Protein AF-A0A5A9ERP5-F1 (afdb_monomer_lite)

Structure (mmCIF, N/CA/C/O backbone):
data_AF-A0A5A9ERP5-F1
#
_entry.id   AF-A0A5A9ERP5-F1
#
loop_
_atom_site.group_PDB
_atom_site.id
_atom_site.type_symbol
_atom_site.label_atom_id
_atom_site.label_alt_id
_atom_site.label_comp_id
_atom_site.label_asym_id
_atom_site.label_entity_id
_atom_site.label_seq_id
_atom_site.pdbx_PDB_ins_code
_atom_site.Cartn_x
_atom_site.Cartn_y
_atom_site.Cartn_z
_atom_site.occupancy
_atom_site.B_iso_or_equiv
_atom_site.auth_seq_id
_atom_site.auth_co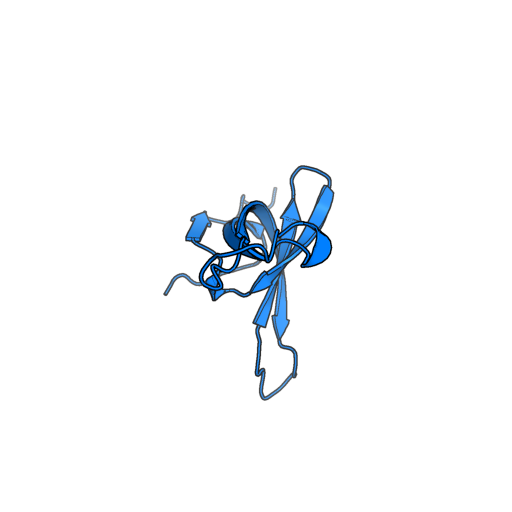mp_id
_atom_site.auth_asym_id
_atom_site.auth_atom_id
_atom_site.pdbx_PDB_model_num
ATOM 1 N N . MET A 1 1 ? 2.634 -14.161 11.181 1.00 54.06 1 MET A N 1
ATOM 2 C CA . MET A 1 1 ? 1.764 -13.515 10.178 1.00 54.06 1 MET A CA 1
ATOM 3 C C . MET A 1 1 ? 0.953 -12.469 10.918 1.00 54.06 1 MET A C 1
ATOM 5 O O . MET A 1 1 ? 0.227 -12.838 11.831 1.00 54.06 1 MET A O 1
ATOM 9 N N . GLN A 1 2 ? 1.198 -11.185 10.659 1.00 68.62 2 GLN A N 1
ATOM 10 C CA . GLN A 1 2 ? 0.529 -10.097 11.376 1.00 68.62 2 GLN A CA 1
ATOM 11 C C . GLN A 1 2 ? -0.864 -9.902 10.765 1.00 68.62 2 GLN A C 1
ATOM 13 O O . GLN A 1 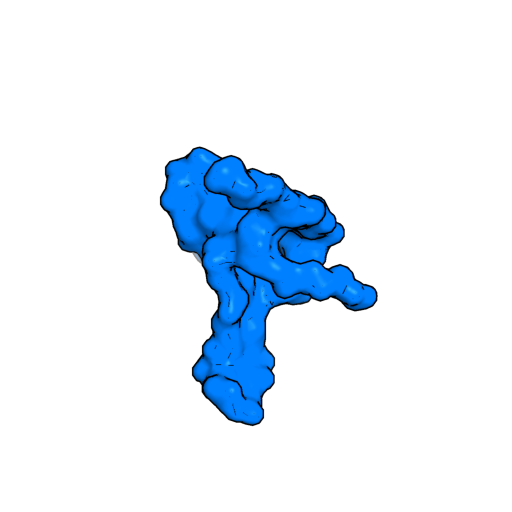2 ? -0.987 -9.801 9.545 1.00 68.62 2 GLN A O 1
ATOM 18 N N . THR A 1 3 ? -1.914 -9.908 11.584 1.00 83.88 3 THR A N 1
ATOM 19 C CA . THR A 1 3 ? -3.279 -9.649 11.108 1.00 83.88 3 THR A CA 1
ATOM 20 C C . THR A 1 3 ? -3.425 -8.156 10.831 1.00 83.88 3 THR A C 1
ATOM 22 O O . THR A 1 3 ? -3.276 -7.352 11.748 1.00 83.88 3 THR A O 1
ATOM 25 N N . LEU A 1 4 ? -3.705 -7.788 9.580 1.00 87.25 4 LEU A N 1
ATOM 26 C CA . LEU A 1 4 ? -3.988 -6.405 9.193 1.00 87.25 4 LEU A CA 1
ATOM 27 C C . LEU A 1 4 ? -5.472 -6.103 9.392 1.00 87.25 4 LEU A C 1
ATOM 29 O O . LEU A 1 4 ? -6.330 -6.855 8.929 1.00 87.25 4 LEU A O 1
ATOM 33 N N . VAL A 1 5 ? -5.771 -4.985 10.047 1.00 90.19 5 VAL A N 1
ATOM 34 C CA . VAL A 1 5 ? -7.134 -4.479 10.223 1.00 90.19 5 VAL A CA 1
ATOM 35 C C . VAL A 1 5 ? -7.219 -3.017 9.803 1.00 90.19 5 VAL A C 1
ATOM 37 O O . VAL A 1 5 ? -6.220 -2.297 9.751 1.00 90.19 5 VAL A O 1
ATOM 40 N N . LYS A 1 6 ? -8.436 -2.575 9.483 1.00 90.88 6 LYS A N 1
ATOM 41 C CA . LYS A 1 6 ? -8.720 -1.170 9.183 1.00 90.88 6 LYS A CA 1
ATOM 42 C C . LYS A 1 6 ? -8.286 -0.276 10.351 1.00 90.88 6 LYS A C 1
ATOM 44 O O . LYS A 1 6 ? -8.457 -0.647 11.508 1.00 90.88 6 LYS A O 1
ATOM 49 N N . GLY A 1 7 ? -7.751 0.901 10.036 1.00 91.50 7 GLY A N 1
ATOM 50 C CA . GLY A 1 7 ? -7.301 1.884 11.024 1.00 91.50 7 GLY A CA 1
ATOM 51 C C . GLY A 1 7 ? -5.871 1.672 11.524 1.00 91.50 7 GLY A C 1
ATOM 52 O O . GLY A 1 7 ? -5.333 2.561 12.177 1.00 91.50 7 GLY A O 1
ATOM 53 N N . MET A 1 8 ? -5.226 0.544 11.204 1.00 93.06 8 MET A N 1
ATOM 54 C CA . MET A 1 8 ? -3.805 0.356 11.506 1.00 93.06 8 MET A CA 1
ATOM 55 C C . MET A 1 8 ? -2.950 1.330 10.704 1.00 93.06 8 MET A C 1
ATOM 57 O O . MET A 1 8 ? -3.153 1.494 9.497 1.00 93.06 8 MET A O 1
ATOM 61 N N . ARG A 1 9 ? -1.949 1.918 11.361 1.00 93.81 9 ARG A N 1
ATOM 62 C CA . ARG A 1 9 ? -0.860 2.608 10.671 1.00 93.81 9 ARG A CA 1
ATOM 63 C C . ARG A 1 9 ? 0.076 1.557 10.088 1.00 93.81 9 ARG A C 1
ATOM 65 O O . ARG A 1 9 ? 0.474 0.629 10.791 1.00 93.81 9 ARG A O 1
ATOM 72 N N . VAL A 1 10 ? 0.426 1.696 8.820 1.00 94.12 10 VAL A N 1
ATOM 73 C CA . VAL A 1 10 ? 1.258 0.737 8.093 1.00 94.12 10 VAL A CA 1
ATOM 74 C C . VAL A 1 10 ? 2.374 1.436 7.337 1.00 94.12 10 VAL A C 1
ATOM 76 O O . VAL A 1 10 ? 2.225 2.580 6.900 1.00 94.12 10 VAL A O 1
ATOM 79 N N . ARG A 1 11 ? 3.474 0.708 7.151 1.00 94.06 11 ARG A N 1
ATOM 80 C CA . ARG A 1 11 ? 4.543 1.048 6.214 1.00 94.06 11 ARG A CA 1
ATOM 81 C C . ARG A 1 11 ? 4.679 -0.062 5.185 1.00 94.06 11 ARG A C 1
ATOM 83 O O . ARG A 1 11 ? 4.823 -1.237 5.534 1.00 94.06 11 ARG A O 1
ATOM 90 N N . ALA A 1 12 ? 4.639 0.328 3.923 1.00 93.19 12 ALA A N 1
ATOM 91 C CA . ALA A 1 12 ? 4.800 -0.539 2.774 1.00 93.19 12 ALA A CA 1
ATOM 92 C C . ALA A 1 12 ? 6.080 -0.203 2.014 1.00 93.19 12 ALA A C 1
ATOM 94 O O . ALA A 1 12 ? 6.380 0.974 1.817 1.00 93.19 12 ALA A O 1
ATOM 95 N N . GLU A 1 13 ? 6.785 -1.226 1.536 1.00 94.50 13 GLU A N 1
ATOM 96 C CA . GLU A 1 13 ? 7.991 -1.071 0.724 1.00 94.50 13 GLU A CA 1
ATOM 97 C C . GLU A 1 13 ? 8.000 -2.035 -0.463 1.00 94.50 13 GLU A C 1
ATOM 99 O O . GLU A 1 13 ? 7.757 -3.234 -0.324 1.00 94.50 13 GLU A O 1
ATOM 104 N N . TRP A 1 14 ? 8.290 -1.508 -1.652 1.00 92.88 14 TRP A N 1
ATOM 105 C CA . TRP A 1 14 ? 8.487 -2.302 -2.864 1.00 92.88 14 TRP A CA 1
ATOM 106 C C . TRP A 1 14 ? 9.422 -1.590 -3.840 1.00 92.88 14 TRP A C 1
ATOM 108 O O . TRP A 1 14 ? 9.828 -0.454 -3.620 1.00 92.88 14 TRP A O 1
ATOM 118 N N . PHE A 1 15 ? 9.764 -2.259 -4.938 1.00 90.31 15 PHE A N 1
ATOM 119 C CA . PHE A 1 15 ? 10.542 -1.666 -6.020 1.00 90.31 15 PHE A CA 1
ATOM 120 C C . PHE A 1 15 ? 9.644 -1.408 -7.228 1.00 90.31 15 PHE A C 1
ATOM 122 O O . PHE A 1 15 ? 8.944 -2.306 -7.693 1.00 90.31 15 PHE A O 1
ATOM 129 N N . GLU A 1 16 ? 9.668 -0.182 -7.740 1.00 87.75 16 GLU A N 1
ATOM 130 C CA . GLU A 1 16 ? 8.962 0.220 -8.955 1.00 87.75 16 GLU A CA 1
ATOM 131 C C . GLU A 1 16 ? 9.955 0.266 -10.121 1.00 87.75 16 GLU A C 1
ATOM 133 O O . GLU A 1 16 ? 11.004 0.911 -10.031 1.00 87.75 16 GLU A O 1
ATOM 138 N N . ALA A 1 17 ? 9.655 -0.459 -11.201 1.00 84.69 17 ALA A N 1
ATOM 139 C CA . ALA A 1 17 ? 10.507 -0.485 -12.384 1.00 84.69 17 ALA A CA 1
ATOM 140 C C . ALA A 1 17 ? 10.553 0.907 -13.031 1.00 84.69 17 ALA A C 1
ATOM 142 O O . ALA A 1 17 ? 9.529 1.577 -13.163 1.00 84.69 17 ALA A O 1
ATOM 143 N N . ARG A 1 18 ? 11.742 1.339 -13.455 1.00 76.25 18 ARG A N 1
ATOM 144 C CA . ARG A 1 18 ? 11.888 2.559 -14.249 1.00 76.25 18 ARG A CA 1
ATOM 145 C C . ARG A 1 18 ? 11.334 2.326 -15.657 1.00 76.25 18 ARG A C 1
ATOM 147 O O . ARG A 1 18 ? 11.455 1.212 -16.175 1.00 76.25 18 ARG A O 1
ATOM 154 N N . PRO A 1 19 ? 10.757 3.361 -16.287 1.00 76.69 19 PRO A N 1
ATOM 155 C CA . PRO A 1 19 ? 10.310 3.256 -17.665 1.00 76.69 19 PRO A CA 1
ATOM 156 C C . PRO A 1 19 ? 11.499 2.966 -18.597 1.00 76.69 19 PRO A C 1
ATOM 158 O O . PRO A 1 19 ? 12.646 3.328 -18.323 1.00 76.69 19 PRO A O 1
ATOM 161 N N . PHE A 1 20 ? 11.221 2.222 -19.668 1.00 67.69 20 PHE A N 1
ATOM 162 C CA . PHE A 1 20 ? 12.240 1.612 -20.530 1.00 67.69 20 PHE A CA 1
ATOM 163 C C . PHE A 1 20 ? 13.042 2.639 -21.348 1.00 67.69 20 PHE A C 1
ATOM 165 O O . PHE A 1 20 ? 14.182 2.388 -21.721 1.00 67.69 20 PHE A O 1
ATOM 172 N N . ASP A 1 21 ? 12.473 3.814 -21.592 1.00 72.12 21 ASP A N 1
ATOM 173 C CA . ASP A 1 21 ? 13.129 4.949 -22.245 1.00 72.12 21 ASP A CA 1
ATOM 174 C C . ASP A 1 21 ? 14.198 5.625 -21.365 1.00 72.12 21 ASP A C 1
ATOM 176 O O . ASP A 1 21 ? 15.066 6.329 -21.879 1.00 72.12 21 ASP A O 1
ATOM 180 N N . ALA A 1 22 ? 14.188 5.372 -20.052 1.00 62.97 22 ALA A N 1
ATOM 181 C CA . ALA A 1 22 ? 15.165 5.897 -19.101 1.00 62.97 22 ALA A CA 1
ATOM 182 C C . ALA A 1 22 ? 16.398 4.989 -18.906 1.00 62.97 22 ALA A C 1
ATOM 184 O O . ALA A 1 22 ? 17.282 5.324 -18.111 1.00 62.97 22 ALA A O 1
ATOM 185 N N . VAL A 1 23 ? 16.475 3.837 -19.588 1.00 60.47 23 VAL A N 1
ATOM 186 C CA . VAL A 1 23 ? 17.603 2.896 -19.487 1.00 60.47 23 VAL A CA 1
ATOM 187 C C . VAL A 1 23 ? 18.369 2.803 -20.808 1.00 60.47 23 VAL A C 1
ATOM 189 O O . VAL A 1 23 ? 17.840 2.406 -21.841 1.00 60.47 23 VAL A O 1
ATOM 192 N N . SER A 1 24 ? 19.655 3.167 -20.783 1.00 61.06 24 SER A N 1
ATOM 193 C CA . SER A 1 24 ? 20.536 3.010 -21.945 1.00 61.06 24 SER A CA 1
ATOM 194 C C . SER A 1 24 ? 20.833 1.528 -22.187 1.00 61.06 24 SER A C 1
ATOM 196 O O . SER A 1 24 ? 21.385 0.850 -21.321 1.00 61.06 24 SER A O 1
ATOM 198 N N . LEU A 1 25 ? 20.493 1.040 -23.383 1.00 62.09 25 LEU A N 1
ATOM 199 C CA . LEU A 1 25 ? 20.789 -0.320 -23.854 1.00 62.09 25 LEU A CA 1
ATOM 200 C C . LEU A 1 25 ? 22.214 -0.466 -24.416 1.00 62.09 25 LEU A C 1
ATOM 202 O O . LEU A 1 25 ? 22.589 -1.542 -24.886 1.00 62.09 25 LEU A O 1
ATOM 206 N N . ALA A 1 26 ? 23.016 0.602 -24.407 1.00 57.16 26 ALA A N 1
ATOM 207 C CA . ALA A 1 26 ? 24.364 0.571 -24.954 1.00 57.16 26 ALA A CA 1
ATOM 208 C C . ALA A 1 26 ? 25.311 -0.224 -24.034 1.00 57.16 26 ALA A C 1
ATOM 210 O O . ALA A 1 26 ? 25.872 0.306 -23.077 1.00 57.16 26 ALA A O 1
ATOM 211 N N . GLY A 1 27 ? 25.498 -1.508 -24.357 1.00 58.31 27 GLY A N 1
ATOM 212 C CA . GLY A 1 27 ? 26.642 -2.315 -23.924 1.00 58.31 27 GLY A CA 1
ATOM 213 C C . GLY A 1 27 ? 26.530 -3.063 -22.592 1.00 58.31 27 GLY A C 1
ATOM 214 O O . GLY A 1 27 ? 27.555 -3.549 -22.119 1.00 58.31 27 GLY A O 1
ATOM 215 N N . VAL A 1 28 ? 25.352 -3.192 -21.967 1.00 52.72 28 VAL A N 1
ATOM 216 C CA . VAL A 1 28 ? 25.263 -3.772 -20.612 1.00 52.72 28 VAL A CA 1
ATOM 217 C C . VAL A 1 28 ? 24.108 -4.762 -20.449 1.00 52.72 28 VAL A C 1
ATOM 219 O O . VAL A 1 28 ? 22.981 -4.529 -20.874 1.00 52.72 28 VAL A O 1
ATOM 222 N N . GLN A 1 29 ? 24.437 -5.871 -19.782 1.00 55.47 29 GLN A N 1
ATOM 223 C CA . GLN A 1 29 ? 23.556 -6.829 -19.114 1.00 55.47 29 GLN A CA 1
ATOM 224 C C . GLN A 1 29 ? 22.254 -6.178 -18.616 1.00 55.47 29 GLN A C 1
ATOM 226 O O . GLN A 1 29 ? 22.312 -5.203 -17.868 1.00 55.47 29 GLN A O 1
ATOM 231 N N . LEU A 1 30 ? 21.101 -6.742 -19.000 1.00 59.38 30 LEU A N 1
ATOM 232 C CA . LEU A 1 30 ? 19.762 -6.320 -18.568 1.00 59.38 30 LEU A CA 1
ATOM 233 C C . LEU A 1 30 ? 19.658 -6.337 -17.035 1.00 59.38 30 LEU A C 1
ATOM 235 O O . LEU A 1 30 ? 19.268 -7.330 -16.425 1.00 59.38 30 LEU A O 1
ATOM 239 N N . LYS A 1 31 ? 20.025 -5.228 -16.398 1.00 66.50 31 LYS A N 1
ATOM 240 C CA . LYS A 1 31 ? 19.693 -4.947 -15.007 1.00 66.50 31 LYS A CA 1
ATOM 241 C C . LYS A 1 31 ? 18.380 -4.189 -15.043 1.00 66.50 31 LYS A C 1
ATOM 243 O O . LYS A 1 31 ? 18.322 -3.090 -15.589 1.00 66.50 31 LYS A O 1
ATOM 248 N N . VAL A 1 32 ? 17.325 -4.786 -14.491 1.00 70.31 32 VAL A N 1
ATOM 249 C CA . VAL A 1 32 ? 16.064 -4.075 -14.270 1.00 70.31 32 VAL A CA 1
ATOM 250 C C . VAL A 1 32 ? 16.383 -2.871 -13.389 1.00 70.31 32 VAL A C 1
ATOM 252 O O . VAL A 1 32 ? 16.747 -3.028 -12.224 1.00 70.31 32 VAL A O 1
ATOM 255 N N . ALA A 1 33 ? 16.313 -1.670 -13.958 1.00 77.94 33 ALA A N 1
ATOM 256 C CA . ALA A 1 33 ? 16.446 -0.453 -13.182 1.00 77.94 33 ALA A CA 1
ATOM 257 C C . ALA A 1 33 ? 15.138 -0.260 -12.416 1.00 77.94 33 ALA A C 1
ATOM 259 O O . ALA A 1 33 ? 14.083 -0.114 -13.027 1.00 77.94 33 ALA A O 1
ATOM 260 N N . ALA A 1 34 ? 15.194 -0.282 -11.089 1.00 83.88 34 ALA A N 1
ATOM 261 C CA . ALA A 1 34 ? 14.035 -0.073 -10.234 1.00 83.88 34 ALA A CA 1
ATOM 262 C C . ALA A 1 34 ? 14.378 0.903 -9.107 1.00 83.88 34 ALA A C 1
ATOM 264 O O . ALA A 1 34 ? 15.525 0.965 -8.662 1.00 83.88 34 ALA A O 1
ATOM 265 N N . ASN A 1 35 ? 13.389 1.672 -8.661 1.00 87.12 35 ASN A N 1
ATOM 266 C CA . ASN A 1 35 ? 13.511 2.572 -7.520 1.00 87.12 35 ASN A CA 1
ATOM 267 C C . ASN A 1 35 ? 12.751 1.992 -6.323 1.00 87.12 35 ASN A C 1
ATOM 269 O O . ASN A 1 35 ? 11.640 1.493 -6.514 1.00 87.12 35 ASN A O 1
ATOM 273 N N . PRO A 1 36 ? 13.304 2.063 -5.100 1.00 90.38 36 PRO A N 1
ATOM 274 C CA . PRO A 1 36 ? 12.534 1.745 -3.910 1.00 90.38 36 PRO A CA 1
ATOM 275 C C . PRO A 1 36 ? 11.401 2.763 -3.756 1.00 90.38 36 PRO A C 1
ATOM 277 O O . PRO A 1 36 ? 11.594 3.967 -3.940 1.00 90.38 36 PRO A O 1
ATOM 280 N N . LYS A 1 37 ? 10.223 2.267 -3.406 1.00 92.19 37 LYS A N 1
ATOM 281 C CA . LYS A 1 37 ? 9.034 3.045 -3.093 1.00 92.19 37 LYS A CA 1
ATOM 282 C C . LYS A 1 37 ? 8.596 2.683 -1.691 1.00 92.19 37 LYS A C 1
ATOM 284 O O . LYS A 1 37 ? 8.428 1.506 -1.377 1.00 92.19 37 LYS A O 1
ATOM 289 N N . VAL A 1 38 ? 8.441 3.710 -0.869 1.00 93.88 38 VAL A N 1
ATOM 290 C CA . VAL A 1 38 ? 7.998 3.595 0.516 1.00 93.88 38 VAL A CA 1
ATOM 291 C C . VAL A 1 38 ? 6.701 4.372 0.639 1.00 93.88 38 VAL A C 1
ATOM 293 O O . VAL A 1 38 ? 6.622 5.514 0.188 1.00 93.88 38 VAL A O 1
ATOM 296 N N . VAL A 1 39 ? 5.688 3.746 1.226 1.00 93.62 39 VAL A N 1
ATOM 297 C CA . VAL A 1 39 ? 4.414 4.393 1.538 1.00 93.62 39 VAL A CA 1
ATOM 298 C C . VAL A 1 39 ? 4.103 4.179 3.006 1.00 93.62 39 VAL A C 1
ATOM 300 O O . VAL A 1 39 ? 4.127 3.053 3.496 1.00 93.62 39 VAL A O 1
ATOM 303 N N . GLU A 1 40 ? 3.787 5.268 3.691 1.00 94.88 40 GLU A N 1
ATOM 304 C CA . GLU A 1 40 ? 3.316 5.265 5.069 1.00 94.88 40 GLU A CA 1
ATOM 305 C C . GLU A 1 40 ? 1.914 5.870 5.116 1.00 94.88 40 GLU A C 1
ATOM 307 O O . GLU A 1 40 ? 1.600 6.818 4.391 1.00 94.88 40 GLU A O 1
ATOM 312 N N . GLY A 1 41 ? 1.048 5.296 5.944 1.00 94.19 41 GLY A N 1
ATOM 313 C CA . GLY A 1 41 ? -0.322 5.770 6.068 1.00 94.19 41 GLY A CA 1
ATOM 314 C C . GLY A 1 41 ? -1.189 4.850 6.909 1.00 94.19 41 GLY A C 1
ATOM 315 O O . GLY A 1 41 ? -0.688 4.029 7.676 1.00 94.19 41 GLY A O 1
ATOM 316 N N . THR A 1 42 ? -2.501 4.991 6.763 1.00 95.00 42 THR A N 1
ATOM 317 C CA . THR A 1 42 ? -3.499 4.236 7.528 1.00 95.00 42 THR A CA 1
ATOM 318 C C . THR A 1 42 ? -4.297 3.320 6.610 1.00 95.00 42 THR A C 1
ATOM 320 O O . THR A 1 42 ? -4.709 3.733 5.528 1.00 95.00 42 THR A O 1
ATOM 323 N N . VAL A 1 43 ? -4.554 2.082 7.037 1.00 94.06 43 VAL A N 1
ATOM 324 C CA . VAL A 1 43 ? -5.378 1.134 6.274 1.00 94.06 43 VAL A CA 1
ATOM 325 C C . VAL A 1 43 ? -6.828 1.622 6.223 1.00 94.06 43 VAL A C 1
ATOM 327 O O . VAL A 1 43 ? -7.523 1.629 7.242 1.00 94.06 43 VAL A O 1
ATOM 330 N N . ALA A 1 44 ? -7.301 1.974 5.030 1.00 93.12 44 ALA A N 1
ATOM 331 C CA . ALA A 1 44 ? -8.668 2.420 4.774 1.00 93.12 44 ALA A CA 1
ATOM 332 C C . ALA A 1 44 ? -9.630 1.233 4.611 1.00 93.12 44 ALA A C 1
ATOM 334 O O . ALA A 1 44 ? -10.670 1.154 5.276 1.00 93.12 44 ALA A O 1
ATOM 335 N N . HIS A 1 45 ? -9.257 0.266 3.770 1.00 92.81 45 HIS A N 1
ATOM 336 C CA . HIS A 1 45 ? -9.969 -0.998 3.584 1.00 92.81 45 HIS A CA 1
ATOM 337 C C . HIS A 1 45 ? -9.065 -2.067 2.975 1.00 92.81 45 HIS A C 1
ATOM 339 O O . HIS A 1 45 ? -8.053 -1.783 2.340 1.00 92.81 45 HIS A O 1
ATOM 345 N N . ILE A 1 46 ? -9.467 -3.321 3.164 1.00 91.56 46 ILE A N 1
ATOM 346 C CA . ILE A 1 46 ? -8.813 -4.504 2.603 1.00 91.56 46 ILE A CA 1
ATOM 347 C C . ILE A 1 46 ? -9.865 -5.222 1.760 1.00 91.56 46 ILE A C 1
ATOM 349 O O . ILE A 1 46 ? -10.970 -5.470 2.247 1.00 91.56 46 ILE A O 1
ATOM 353 N N . ARG A 1 47 ? -9.561 -5.513 0.493 1.00 90.69 47 ARG A N 1
ATOM 354 C CA . ARG A 1 47 ? -10.501 -6.180 -0.426 1.00 90.69 47 ARG A CA 1
ATOM 355 C C . ARG A 1 47 ? -9.785 -7.221 -1.275 1.00 90.69 47 ARG A C 1
ATOM 357 O O . ARG A 1 47 ? -8.657 -7.004 -1.708 1.00 90.69 47 ARG A O 1
ATOM 364 N N . GLY A 1 48 ? -10.466 -8.337 -1.518 1.00 89.94 48 GLY A N 1
ATOM 365 C CA . GLY A 1 48 ? -10.058 -9.323 -2.515 1.00 89.94 48 GLY A CA 1
ATOM 366 C C . GLY A 1 48 ? -10.583 -8.970 -3.906 1.00 89.94 48 GLY A C 1
ATOM 367 O O . GLY A 1 48 ? -11.586 -8.267 -4.031 1.00 89.94 48 GLY A O 1
ATOM 368 N N . ASP A 1 49 ? -9.930 -9.483 -4.944 1.00 87.94 49 ASP A N 1
ATOM 369 C CA . ASP A 1 49 ? -10.370 -9.368 -6.343 1.00 87.94 49 ASP A CA 1
ATOM 370 C C . ASP A 1 49 ? -11.604 -10.232 -6.670 1.00 87.94 49 ASP A C 1
ATOM 372 O O . ASP A 1 49 ? -12.335 -9.943 -7.616 1.00 87.94 49 ASP A O 1
ATOM 376 N N . HIS A 1 50 ? -11.868 -11.269 -5.870 1.00 88.44 50 HIS A N 1
ATOM 377 C CA . HIS A 1 50 ? -13.036 -12.138 -5.998 1.00 88.44 50 HIS A CA 1
ATOM 378 C C . HIS A 1 50 ? -13.674 -12.415 -4.624 1.00 88.44 50 H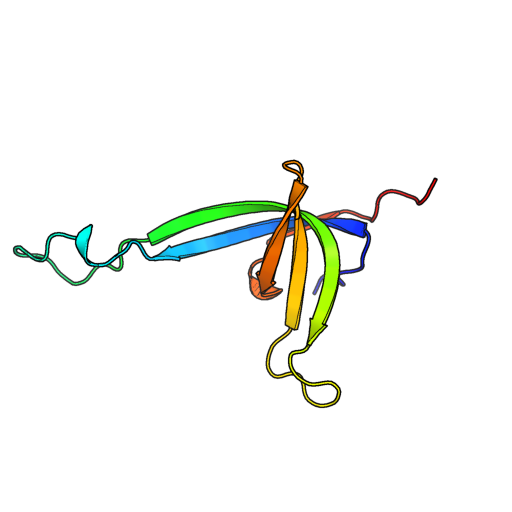IS A C 1
ATOM 380 O O . HIS A 1 50 ? -12.951 -12.700 -3.667 1.00 88.44 50 HIS A O 1
ATOM 386 N N . PRO A 1 51 ? -15.017 -12.405 -4.498 1.00 82.19 51 PRO A N 1
ATOM 387 C CA . PRO A 1 51 ? -15.703 -12.508 -3.205 1.00 82.19 51 PRO A CA 1
ATOM 388 C C . PRO A 1 51 ? -15.526 -13.857 -2.493 1.00 82.19 51 PRO A C 1
ATOM 390 O O . PRO A 1 51 ? -15.559 -13.908 -1.268 1.00 82.19 51 PRO A O 1
ATOM 393 N N . THR A 1 52 ? -15.352 -14.951 -3.239 1.00 86.62 52 THR A N 1
ATOM 394 C CA . THR A 1 52 ? -15.303 -16.320 -2.677 1.00 86.62 52 THR A CA 1
ATOM 395 C C . THR A 1 52 ? -13.994 -17.065 -2.932 1.00 86.62 52 THR A C 1
ATOM 397 O O . THR A 1 52 ? -13.780 -18.132 -2.370 1.00 86.62 52 THR A O 1
ATOM 400 N N . SER A 1 53 ? -13.124 -16.532 -3.790 1.00 85.31 53 SER A N 1
ATOM 401 C CA . SER A 1 53 ? -11.863 -17.177 -4.181 1.00 85.31 53 SER A CA 1
ATOM 402 C C . SER A 1 53 ? -10.847 -16.109 -4.592 1.00 85.31 53 SER A C 1
ATOM 404 O O . SER A 1 53 ? -10.468 -16.050 -5.766 1.00 85.31 53 SER A O 1
ATOM 406 N N . PRO A 1 54 ? -10.464 -15.216 -3.664 1.00 83.25 54 PRO A N 1
ATOM 407 C CA . PRO A 1 54 ? -9.552 -14.128 -3.976 1.00 83.25 54 PRO A CA 1
ATOM 408 C C . PRO A 1 54 ? -8.210 -14.693 -4.454 1.00 83.25 54 PRO A C 1
ATOM 410 O O . PRO A 1 54 ? -7.597 -15.520 -3.777 1.00 83.25 54 PRO A O 1
ATOM 413 N N . ARG A 1 55 ? -7.760 -14.260 -5.632 1.00 87.19 55 ARG A N 1
ATOM 414 C CA . ARG A 1 55 ? -6.412 -14.542 -6.146 1.00 87.19 55 ARG A CA 1
ATOM 415 C C . ARG A 1 55 ? -5.417 -13.506 -5.649 1.00 87.19 55 ARG A C 1
ATOM 417 O O . ARG A 1 55 ? -4.232 -13.806 -5.534 1.00 87.19 55 ARG A O 1
ATOM 424 N N . SER A 1 56 ? -5.896 -12.304 -5.351 1.00 85.81 56 SER A N 1
ATOM 425 C CA . SER A 1 56 ? -5.106 -11.234 -4.762 1.00 85.81 56 SER A CA 1
ATOM 426 C C . SER A 1 56 ? -5.920 -10.468 -3.725 1.00 85.81 56 SER A C 1
ATOM 428 O O . SER A 1 56 ? -7.148 -10.374 -3.795 1.00 85.81 56 SER A O 1
ATOM 430 N N . VAL A 1 57 ? -5.215 -9.935 -2.728 1.00 88.62 57 VAL A N 1
ATOM 431 C CA . VAL A 1 57 ? -5.785 -9.068 -1.697 1.00 88.62 57 VAL A CA 1
A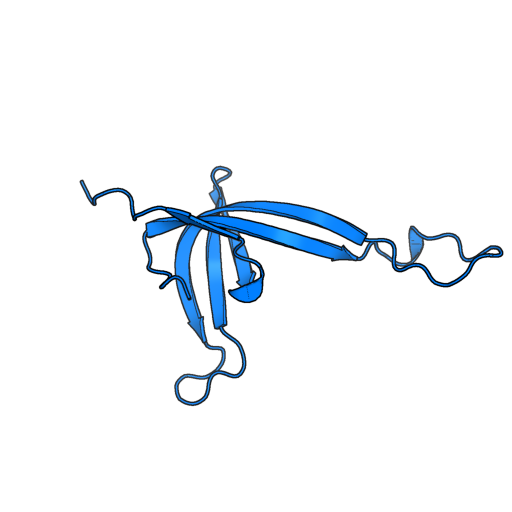TOM 432 C C . VAL A 1 57 ? -5.071 -7.729 -1.770 1.00 88.62 57 VAL A C 1
ATOM 434 O O . VAL A 1 57 ? -3.862 -7.647 -1.556 1.00 88.62 57 VAL A O 1
ATOM 437 N N . GLY A 1 58 ? -5.834 -6.685 -2.078 1.00 91.62 58 GLY A N 1
ATOM 438 C CA . GLY A 1 58 ? -5.371 -5.308 -2.020 1.00 91.62 58 GLY A CA 1
ATOM 439 C C . GLY A 1 58 ? -5.584 -4.719 -0.628 1.00 91.62 58 GLY A C 1
ATOM 440 O O . GLY A 1 58 ? -6.609 -4.953 0.022 1.00 91.62 58 GLY A O 1
ATOM 441 N N . VAL A 1 59 ? -4.618 -3.926 -0.187 1.00 93.31 59 VAL A N 1
ATOM 442 C CA . VAL A 1 59 ? -4.687 -3.085 1.004 1.00 93.31 59 VAL A CA 1
ATOM 443 C C . VAL A 1 59 ? -4.677 -1.640 0.531 1.00 93.31 59 VAL A C 1
ATOM 445 O O . VAL A 1 59 ? -3.720 -1.199 -0.101 1.00 93.31 59 VAL A O 1
ATOM 448 N N . TRP A 1 60 ? -5.747 -0.908 0.812 1.00 95.00 60 TRP A N 1
ATOM 449 C CA . TRP A 1 60 ? -5.836 0.512 0.502 1.00 95.00 60 TRP A CA 1
ATOM 450 C C . TRP A 1 60 ? -5.306 1.302 1.688 1.00 95.00 60 TRP A C 1
ATOM 452 O O . TRP A 1 60 ? -5.771 1.124 2.817 1.00 95.00 60 TRP A O 1
ATOM 462 N N . ILE A 1 61 ? -4.317 2.147 1.425 1.00 94.50 61 ILE A N 1
ATOM 463 C CA . ILE A 1 61 ? -3.630 2.961 2.417 1.00 94.50 61 ILE A CA 1
ATOM 464 C C . ILE A 1 61 ? -3.917 4.423 2.096 1.00 94.50 61 ILE A C 1
ATOM 466 O O . ILE A 1 61 ? -3.528 4.911 1.036 1.00 94.50 61 ILE A O 1
ATOM 470 N N . SER A 1 62 ? -4.568 5.120 3.022 1.00 95.69 62 SER A N 1
ATOM 471 C CA . SER A 1 62 ? -4.653 6.578 2.996 1.00 95.69 62 SER A CA 1
ATOM 472 C C . SER A 1 62 ? -3.343 7.142 3.530 1.00 95.69 62 SER A C 1
ATOM 474 O O . SER A 1 62 ? -2.993 6.921 4.693 1.00 95.69 62 SER A O 1
ATOM 476 N N . THR A 1 63 ? -2.600 7.824 2.669 1.00 93.75 63 THR A N 1
ATOM 477 C CA . THR A 1 63 ? -1.337 8.480 3.014 1.00 93.75 63 THR A CA 1
ATOM 478 C C . THR A 1 63 ? -1.593 9.793 3.751 1.00 93.75 63 THR A C 1
ATOM 480 O O . THR A 1 63 ? -2.677 10.370 3.654 1.00 93.75 63 THR A O 1
ATOM 483 N N . ASP A 1 64 ? -0.583 10.311 4.448 1.00 88.81 64 ASP A N 1
ATOM 484 C CA . ASP A 1 64 ? -0.692 11.608 5.135 1.00 88.81 64 ASP A CA 1
ATOM 485 C C . ASP A 1 64 ? -0.879 12.791 4.175 1.00 88.81 64 ASP A C 1
ATOM 487 O O . ASP A 1 64 ? -1.367 13.844 4.577 1.00 88.81 64 ASP A O 1
ATOM 491 N N . ALA A 1 65 ? -0.517 12.615 2.901 1.00 88.75 65 ALA A N 1
ATOM 492 C CA . ALA A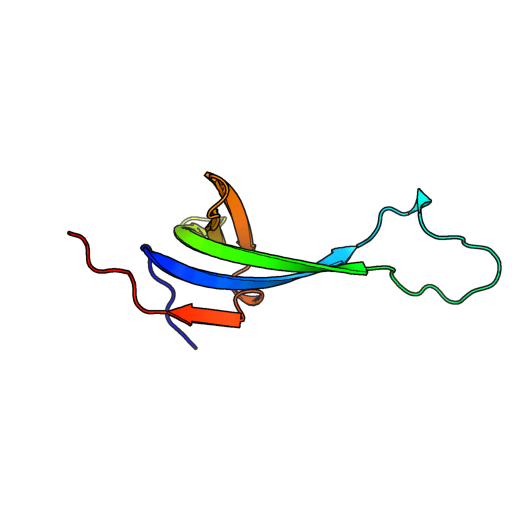 1 65 ? -0.754 13.599 1.851 1.00 88.75 65 ALA A CA 1
ATOM 493 C C . ALA A 1 65 ? -2.222 13.629 1.376 1.00 88.75 65 ALA A C 1
ATOM 495 O O . ALA A 1 65 ? -2.593 14.506 0.600 1.00 88.75 65 ALA A O 1
ATOM 496 N N . GLY A 1 66 ? -3.061 12.696 1.841 1.00 88.81 66 GLY A N 1
ATOM 497 C CA . GLY A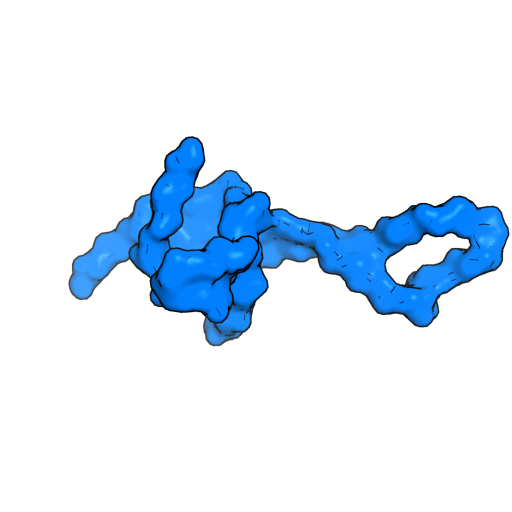 1 66 ? -4.464 12.566 1.442 1.00 88.81 66 GLY A CA 1
ATOM 498 C C . GLY A 1 66 ? -4.696 11.658 0.231 1.00 88.81 66 GLY A C 1
ATOM 499 O O . GLY A 1 66 ? -5.847 11.403 -0.117 1.00 88.81 66 GLY A O 1
ATOM 500 N N . ASP A 1 67 ? -3.634 11.127 -0.378 1.00 93.25 67 ASP A N 1
ATOM 501 C CA . ASP A 1 67 ? -3.738 10.168 -1.478 1.00 93.25 67 ASP A CA 1
ATOM 502 C C . ASP A 1 67 ? -4.093 8.768 -0.969 1.00 93.25 67 ASP A C 1
ATOM 504 O O . ASP A 1 67 ? -3.646 8.356 0.106 1.00 93.25 67 ASP A O 1
ATOM 508 N N . GLU A 1 68 ? -4.833 8.003 -1.771 1.00 93.25 68 GLU A N 1
ATOM 509 C CA . GLU A 1 68 ? -5.097 6.586 -1.517 1.00 93.25 68 GLU A CA 1
ATOM 510 C C . GLU A 1 68 ? -4.252 5.709 -2.447 1.00 93.25 68 GLU A C 1
ATOM 512 O O . GLU A 1 68 ? -4.318 5.821 -3.672 1.00 93.25 68 GLU A O 1
ATOM 517 N N . VAL A 1 69 ? -3.460 4.811 -1.861 1.00 93.50 69 VAL A N 1
ATOM 518 C CA . VAL A 1 69 ? -2.576 3.900 -2.596 1.00 93.50 69 VAL A CA 1
ATOM 519 C C . VAL A 1 69 ? -2.987 2.460 -2.332 1.00 93.50 69 VAL A C 1
ATOM 521 O O . VAL A 1 69 ? -3.183 2.058 -1.186 1.00 93.50 69 VAL A O 1
ATOM 524 N N . VAL A 1 70 ? -3.086 1.663 -3.397 1.00 94.19 70 VAL A N 1
ATOM 525 C CA . VAL A 1 70 ? -3.346 0.223 -3.296 1.00 94.19 70 VAL A CA 1
ATOM 526 C C . VAL A 1 70 ? -2.027 -0.527 -3.257 1.00 94.19 70 VAL A C 1
ATOM 528 O O . VAL A 1 70 ? -1.188 -0.379 -4.146 1.00 94.19 70 VAL A O 1
ATOM 531 N N . VAL A 1 71 ? -1.858 -1.355 -2.235 1.00 92.44 71 VAL A N 1
ATOM 532 C CA . VAL A 1 71 ? -0.643 -2.128 -1.998 1.00 92.44 71 VAL A CA 1
ATOM 533 C C . VAL A 1 71 ? -1.007 -3.594 -1.782 1.00 92.44 71 VAL A C 1
ATOM 535 O O . VAL A 1 71 ? -1.981 -3.916 -1.107 1.00 92.44 71 VAL A O 1
ATOM 538 N N . ASP A 1 72 ? -0.222 -4.502 -2.358 1.00 90.19 72 ASP A N 1
ATOM 539 C CA . ASP A 1 72 ? -0.315 -5.929 -2.041 1.00 90.19 72 ASP A CA 1
ATOM 540 C C . ASP A 1 72 ? 0.140 -6.175 -0.594 1.00 90.19 72 ASP A C 1
ATOM 542 O O . ASP A 1 72 ? 1.169 -5.648 -0.162 1.00 90.19 72 ASP A O 1
ATOM 546 N N . ALA A 1 73 ? -0.590 -7.006 0.151 1.00 88.25 73 ALA A N 1
ATOM 547 C CA . ALA A 1 73 ? -0.283 -7.304 1.550 1.00 88.25 73 ALA A CA 1
ATOM 548 C C . ALA A 1 73 ? 1.168 -7.777 1.779 1.00 88.25 73 ALA A C 1
ATOM 550 O O . ALA A 1 73 ? 1.727 -7.530 2.847 1.00 88.25 73 ALA A O 1
ATOM 551 N N . ARG A 1 74 ? 1.813 -8.403 0.783 1.00 89.44 74 ARG A N 1
ATOM 552 C CA . ARG A 1 74 ? 3.212 -8.859 0.869 1.00 89.44 74 ARG A CA 1
ATOM 553 C C . ARG A 1 74 ? 4.242 -7.730 0.961 1.00 89.44 74 ARG A C 1
ATOM 555 O O . ARG A 1 74 ? 5.378 -7.990 1.338 1.00 89.44 74 ARG A O 1
ATOM 562 N N . HIS A 1 75 ? 3.878 -6.511 0.567 1.00 91.81 75 HIS A N 1
ATOM 563 C CA . HIS A 1 75 ? 4.768 -5.350 0.621 1.00 91.81 75 HIS A CA 1
ATOM 564 C C . HIS A 1 75 ? 4.652 -4.590 1.949 1.00 91.81 75 HIS A C 1
ATOM 566 O O . HIS A 1 75 ? 5.394 -3.637 2.164 1.00 91.81 75 HIS A O 1
ATOM 572 N N . ILE A 1 76 ? 3.737 -4.980 2.844 1.00 90.81 76 ILE A N 1
ATOM 573 C CA . ILE A 1 76 ? 3.598 -4.369 4.169 1.00 90.81 76 ILE A CA 1
ATOM 574 C C . ILE A 1 76 ? 4.703 -4.913 5.077 1.00 90.81 76 ILE A C 1
ATOM 576 O O . ILE A 1 76 ? 4.726 -6.103 5.388 1.00 90.81 76 ILE A O 1
ATOM 580 N N . ILE A 1 77 ? 5.614 -4.041 5.508 1.00 92.56 77 ILE A N 1
ATOM 581 C CA . ILE A 1 77 ? 6.773 -4.422 6.329 1.00 92.56 77 ILE A CA 1
ATOM 582 C C . ILE A 1 77 ? 6.559 -4.161 7.821 1.00 92.56 77 ILE A C 1
ATOM 584 O O . ILE A 1 77 ? 7.214 -4.780 8.659 1.00 92.56 77 ILE A O 1
ATOM 588 N N . SER A 1 78 ? 5.638 -3.262 8.170 1.00 90.94 78 SER A N 1
ATOM 589 C CA . SER A 1 78 ? 5.239 -3.024 9.553 1.00 90.94 78 SER A CA 1
ATOM 590 C C . SER A 1 78 ? 3.805 -2.513 9.640 1.00 90.94 78 SER A C 1
ATOM 592 O O . SER A 1 78 ? 3.305 -1.822 8.748 1.00 90.94 78 SER A O 1
ATOM 594 N N . ALA A 1 79 ? 3.149 -2.869 10.742 1.00 88.12 79 ALA A N 1
ATOM 595 C CA . ALA A 1 79 ? 1.823 -2.398 11.097 1.00 88.12 79 ALA A CA 1
ATOM 596 C C . ALA A 1 79 ? 1.765 -2.146 12.611 1.00 88.12 79 ALA A C 1
ATOM 598 O O . ALA A 1 79 ? 2.179 -3.008 13.395 1.00 88.12 79 ALA A O 1
ATOM 599 N N . SER A 1 80 ? 1.268 -0.980 13.024 1.00 87.94 80 SER A N 1
ATOM 600 C CA . SER A 1 80 ? 0.993 -0.663 14.429 1.00 87.94 80 SER A CA 1
ATOM 601 C C . SER A 1 80 ? -0.494 -0.805 14.737 1.00 87.94 80 SER A C 1
ATOM 603 O O . SER A 1 80 ? -1.330 -0.790 13.832 1.00 87.94 80 SER A O 1
ATOM 605 N N . ALA A 1 81 ? -0.823 -0.925 16.026 1.00 80.44 81 ALA A N 1
ATOM 606 C CA . ALA A 1 81 ? -2.207 -0.964 16.488 1.00 80.44 81 ALA A CA 1
ATOM 607 C C . ALA A 1 81 ? -3.018 0.204 15.894 1.00 80.44 81 ALA A C 1
ATOM 609 O O . ALA A 1 81 ? -2.451 1.286 15.682 1.00 80.44 81 ALA A O 1
ATOM 610 N N . PRO A 1 82 ? -4.310 -0.016 15.586 1.00 76.38 82 PRO A N 1
ATOM 611 C CA . PRO A 1 82 ? -5.169 1.065 15.140 1.00 76.38 82 PRO A CA 1
ATOM 612 C C . PRO A 1 82 ? -5.194 2.152 16.214 1.00 76.38 82 PRO A C 1
ATOM 614 O O . PRO A 1 82 ? -5.249 1.843 17.404 1.00 76.38 82 PRO A O 1
ATOM 617 N N . ALA A 1 83 ? -5.109 3.414 15.792 1.00 67.31 83 ALA A N 1
ATOM 618 C CA . ALA A 1 83 ? -5.375 4.517 16.704 1.00 67.31 83 ALA A CA 1
ATOM 619 C C . ALA A 1 83 ? -6.807 4.341 17.230 1.00 67.31 83 ALA A C 1
ATOM 621 O O . ALA A 1 83 ? -7.712 4.085 16.429 1.00 67.31 83 ALA A O 1
ATOM 622 N N . ASP A 1 84 ? -6.986 4.401 18.552 1.00 58.59 84 ASP A N 1
ATOM 623 C CA . ASP A 1 84 ? -8.299 4.233 19.177 1.00 58.59 84 ASP A CA 1
ATOM 624 C C . ASP A 1 84 ? -9.323 5.158 18.500 1.00 58.59 84 ASP A C 1
ATOM 626 O O . ASP A 1 84 ? -9.018 6.335 18.266 1.00 58.59 84 ASP A O 1
ATOM 630 N N . PRO A 1 85 ? -10.525 4.661 18.158 1.00 57.66 85 PRO A N 1
ATOM 631 C CA . PRO A 1 85 ? -11.584 5.539 17.702 1.00 57.66 85 PRO A CA 1
ATOM 632 C C . PRO A 1 85 ? -11.987 6.443 18.875 1.00 57.66 85 PRO A C 1
ATOM 634 O O . PRO A 1 85 ? -12.498 5.956 19.883 1.00 57.66 85 PRO A O 1
ATOM 637 N N . ALA A 1 86 ? -11.700 7.740 18.744 1.00 53.53 86 ALA A N 1
ATOM 638 C CA . ALA A 1 86 ? -12.208 8.784 19.633 1.00 53.53 86 ALA A CA 1
ATOM 639 C C . ALA A 1 86 ? -13.740 8.887 19.573 1.00 53.53 86 ALA A C 1
ATOM 641 O O . ALA A 1 86 ? -14.310 8.630 18.484 1.00 53.53 86 ALA A O 1
#

Sequence (86 aa):
MQTLVKGMRVRAEWFEARPFDAVSLAGVQLKVAANPKVVEGTVAHIRGDHPTSPRSVGVWISTDAGDEVVVDARHIISASAPADPA

Foldseek 3Di:
DDDDDFQKKFKFKDWAFDDPVPDDPPPDDDDRDTDIDIFIATFHDKDFPDPPDGPFIWTWGQGPVRDTDTDGPVRTPDIDDGDDDD

Secondary structure (DSSP, 8-state):
-PPP-TTEEEEEEEEEEPPGGGS--SS------EEEEEEEEEEEEEEESSSSS-S-EEEEEEETTS-EEEEEGGGEEEEEEEPP--

pLDDT: mean 83.44, std 12.76, range [52.72, 95.69]

Radius of gyration: 16.45 Å; chains: 1; bounding box: 42×31×45 Å